Protein AF-A0A1H9ZTP8-F1 (afdb_monomer_lite)

Organism: NCBI:txid54121

Sequence (87 aa):
MDSARHLIWDEVEKNNYPFTLSMPILGFFSADEDMEADDFLTMCKYNGASILFPFLRSAIADVTKSANITSLTLPLINVKKFIDDKS

InterPro domains:
  IPR003708 Bacterial protein export chaperone SecB [PF02556] (17-81)
  IPR035958 SecB-like superfamily [G3DSA:3.10.420.10] (5-87)
  IPR035958 SecB-like superfamily [SSF54611] (13-83)

Foldseek 3Di:
DDPPPPPVDPPCVPVVDVDDDDDDDDDDDDDDPPDDPVVVVVCCQQVVCVVCVVVVQVVQQVVCVVVVHHRDRDDDDNSVVVVVVVD

Radius of gyration: 16.71 Å; chains: 1; bounding box: 34×27×52 Å

Secondary structure (DSSP, 8-state):
-------SSTTHHHHT-S--------------TTS-HHHHHHHIIIIIHHHHHHHHHHHHHHHHHHTTSPP--PPP--HHHHHHTT-

Structure (mmCIF, N/CA/C/O backbone):
data_AF-A0A1H9ZTP8-F1
#
_entry.id   AF-A0A1H9ZTP8-F1
#
loop_
_atom_site.group_PDB
_atom_site.id
_atom_site.type_symbol
_atom_site.label_atom_id
_atom_site.label_alt_id
_atom_site.label_comp_id
_atom_site.label_asym_id
_atom_site.label_entity_id
_atom_site.label_seq_id
_atom_site.pdbx_PDB_ins_code
_atom_site.Cartn_x
_atom_site.Cartn_y
_atom_site.Cartn_z
_atom_site.occupancy
_atom_site.B_iso_or_equiv
_atom_site.auth_seq_id
_atom_site.auth_comp_id
_atom_site.auth_asym_id
_atom_site.auth_atom_id
_atom_site.pdbx_PDB_model_num
ATOM 1 N N . MET A 1 1 ? 21.138 -14.823 15.218 1.00 38.84 1 MET A N 1
ATOM 2 C CA . MET A 1 1 ? 21.134 -13.683 14.280 1.00 38.84 1 MET A CA 1
ATOM 3 C C . MET A 1 1 ? 19.992 -12.792 14.701 1.00 38.84 1 MET A C 1
ATOM 5 O O . MET A 1 1 ? 18.849 -13.228 14.669 1.00 38.84 1 MET A O 1
ATOM 9 N N . ASP A 1 2 ? 20.345 -11.643 15.258 1.00 36.00 2 ASP A N 1
ATOM 10 C CA . ASP A 1 2 ? 19.453 -10.765 16.002 1.00 36.00 2 ASP A CA 1
ATOM 11 C C . ASP A 1 2 ? 18.532 -10.026 15.024 1.00 36.00 2 ASP A C 1
ATOM 13 O O . ASP A 1 2 ? 18.953 -9.115 14.312 1.00 36.00 2 ASP A O 1
ATOM 17 N N . SER A 1 3 ? 17.285 -10.483 14.907 1.00 39.47 3 SER A N 1
ATOM 18 C CA . SER A 1 3 ? 16.266 -9.784 14.127 1.00 39.47 3 SER A CA 1
ATOM 19 C C . SER A 1 3 ? 15.740 -8.649 14.995 1.00 39.47 3 SER A C 1
ATOM 21 O O . SER A 1 3 ? 14.698 -8.791 15.637 1.00 39.47 3 SER A O 1
ATOM 23 N N . ALA A 1 4 ? 16.479 -7.540 15.032 1.00 40.59 4 ALA A N 1
ATOM 24 C CA . ALA A 1 4 ? 16.031 -6.292 15.628 1.00 40.59 4 ALA A CA 1
ATOM 25 C C . ALA A 1 4 ? 14.733 -5.861 14.931 1.00 40.59 4 ALA A C 1
ATOM 27 O O . ALA A 1 4 ? 14.740 -5.245 13.865 1.00 40.59 4 ALA A O 1
ATOM 28 N N . ARG A 1 5 ? 13.592 -6.245 15.512 1.00 45.19 5 ARG A N 1
ATOM 29 C CA . ARG A 1 5 ? 12.291 -5.694 15.150 1.00 45.19 5 ARG A CA 1
ATOM 30 C C . ARG A 1 5 ? 12.368 -4.226 15.536 1.00 45.19 5 ARG A C 1
ATOM 32 O O . ARG A 1 5 ? 12.269 -3.903 16.714 1.00 45.19 5 ARG A O 1
ATOM 39 N N . HIS A 1 6 ? 12.602 -3.357 14.560 1.00 43.56 6 HIS A N 1
ATOM 40 C CA . HIS A 1 6 ? 12.376 -1.931 14.731 1.00 43.56 6 HIS A CA 1
ATOM 41 C C . HIS A 1 6 ? 10.886 -1.769 15.046 1.00 43.56 6 HIS A C 1
ATOM 43 O O . HIS A 1 6 ? 10.033 -1.827 14.159 1.00 43.56 6 HIS A O 1
ATOM 49 N N . LEU A 1 7 ? 10.556 -1.684 16.333 1.00 45.66 7 LEU A N 1
ATOM 50 C CA . LEU A 1 7 ? 9.253 -1.220 16.772 1.00 45.66 7 LEU A CA 1
ATOM 51 C C . LEU A 1 7 ? 9.184 0.236 16.308 1.00 45.6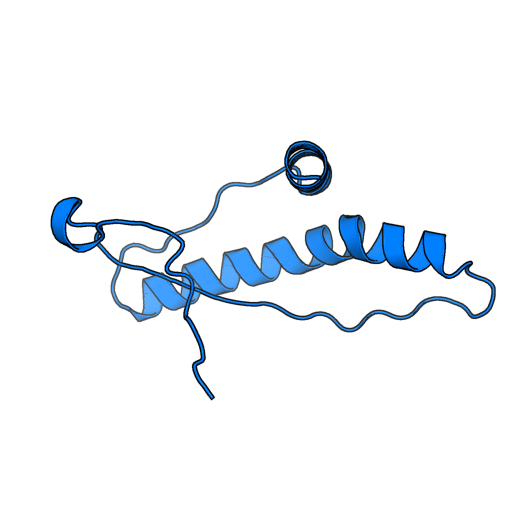6 7 LEU A C 1
ATOM 53 O O . LEU A 1 7 ? 9.970 1.063 16.744 1.00 45.66 7 LEU A O 1
ATOM 57 N N . ILE A 1 8 ? 8.296 0.527 15.356 1.00 55.34 8 ILE A N 1
ATOM 58 C CA . ILE A 1 8 ? 8.158 1.852 14.719 1.00 55.34 8 ILE A CA 1
ATOM 59 C C . ILE A 1 8 ? 7.647 2.917 15.719 1.00 55.34 8 ILE A C 1
ATOM 61 O O . ILE A 1 8 ? 7.587 4.099 15.397 1.00 55.34 8 ILE A O 1
ATOM 65 N N . TRP A 1 9 ? 7.327 2.521 16.953 1.00 48.66 9 TRP A N 1
ATOM 66 C CA . TRP A 1 9 ? 6.808 3.399 17.993 1.00 48.66 9 TRP A CA 1
ATOM 67 C C . TRP A 1 9 ? 7.544 3.133 19.307 1.00 48.66 9 TRP A C 1
ATOM 69 O O . TRP A 1 9 ? 7.404 2.055 19.890 1.00 48.66 9 TRP A O 1
ATOM 79 N N . ASP A 1 10 ? 8.317 4.116 19.766 1.00 50.91 10 ASP A N 1
ATOM 80 C CA . ASP A 1 10 ? 8.861 4.127 21.121 1.00 50.91 10 ASP A CA 1
ATOM 81 C C . ASP A 1 10 ? 7.707 4.201 22.146 1.00 50.91 10 ASP A C 1
ATOM 83 O O . ASP A 1 10 ? 6.672 4.828 21.910 1.00 50.91 10 ASP A O 1
ATOM 87 N N . GLU A 1 11 ? 7.882 3.554 23.302 1.00 60.09 11 GLU A N 1
ATOM 88 C CA . GLU A 1 11 ? 7.006 3.677 24.483 1.00 60.09 11 GLU A CA 1
ATOM 89 C C . GLU A 1 11 ? 5.531 3.213 24.322 1.00 60.09 11 GLU A C 1
ATOM 91 O O . GLU A 1 11 ? 4.614 3.828 24.874 1.00 60.09 11 GLU A O 1
ATOM 96 N N . VAL A 1 12 ? 5.271 2.094 23.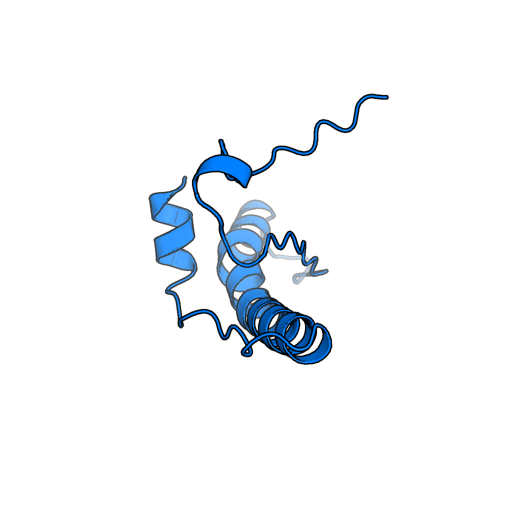629 1.00 57.44 12 VAL A N 1
ATOM 97 C CA . VAL A 1 12 ? 3.912 1.510 23.466 1.00 57.44 12 VAL A CA 1
ATOM 98 C C . VAL A 1 12 ? 3.165 1.345 24.803 1.00 57.44 12 VAL A C 1
ATOM 100 O O . VAL A 1 12 ? 1.978 1.662 24.886 1.00 57.44 12 VAL A O 1
ATOM 103 N N . GLU A 1 13 ? 3.860 0.917 25.862 1.00 58.97 13 GLU A N 1
ATOM 104 C CA . GLU A 1 13 ? 3.280 0.753 27.207 1.00 58.97 13 GLU A CA 1
ATOM 105 C C . GLU A 1 13 ? 2.888 2.084 27.868 1.00 58.97 13 GLU A C 1
ATOM 107 O O . GLU A 1 13 ? 1.917 2.140 28.619 1.00 58.97 13 GLU A O 1
ATOM 112 N N . LYS A 1 14 ? 3.599 3.177 27.569 1.00 61.34 14 LYS A N 1
ATOM 113 C CA . LYS A 1 14 ? 3.357 4.502 28.163 1.00 61.34 14 LYS A CA 1
ATOM 114 C C . LYS A 1 14 ? 2.170 5.217 27.522 1.00 61.34 14 LYS A C 1
ATOM 116 O O . LYS A 1 14 ? 1.475 5.976 28.190 1.00 61.34 14 LYS A O 1
ATOM 121 N N . ASN A 1 15 ? 1.938 4.964 26.234 1.00 66.25 15 ASN A N 1
ATOM 122 C CA . ASN A 1 15 ? 0.890 5.622 25.452 1.00 66.25 15 ASN A CA 1
ATOM 123 C C . ASN A 1 15 ? -0.424 4.821 25.390 1.00 66.25 15 ASN A C 1
ATOM 125 O O . ASN A 1 15 ? -1.405 5.318 24.841 1.00 66.25 15 ASN A O 1
ATOM 129 N N . ASN A 1 16 ? -0.455 3.607 25.960 1.00 70.19 16 ASN A N 1
ATOM 130 C CA . ASN A 1 16 ? -1.633 2.735 26.053 1.00 70.19 16 ASN A CA 1
ATOM 131 C C . ASN A 1 16 ? -2.405 2.600 24.721 1.00 70.19 16 ASN A C 1
ATOM 133 O O . ASN A 1 16 ? -3.637 2.669 24.684 1.00 70.19 16 ASN A O 1
ATOM 137 N N . TYR A 1 17 ? -1.678 2.457 23.606 1.00 74.44 17 TYR A N 1
ATOM 138 C CA . TYR A 1 17 ? -2.302 2.262 22.298 1.00 74.44 17 TYR A CA 1
ATOM 139 C C . TYR A 1 17 ? -3.057 0.923 22.257 1.00 74.44 17 TYR A C 1
ATOM 141 O O . TYR A 1 17 ? -2.563 -0.073 22.785 1.00 74.44 17 TYR A O 1
ATOM 149 N N . PRO A 1 18 ? -4.228 0.855 21.595 1.00 77.56 18 PRO A N 1
ATOM 150 C CA . PRO A 1 18 ? -5.099 -0.320 21.657 1.00 77.56 18 PRO A CA 1
ATOM 151 C C . PRO A 1 18 ? -4.499 -1.568 20.991 1.00 77.56 18 PRO A C 1
ATOM 153 O O . PRO A 1 18 ? -4.929 -2.678 21.292 1.00 77.56 18 PRO A O 1
ATOM 156 N N . PHE A 1 19 ? -3.539 -1.400 20.073 1.00 86.19 19 PHE A N 1
ATOM 157 C CA . PHE A 1 19 ? -2.790 -2.481 19.431 1.00 86.19 19 PHE A CA 1
ATOM 158 C C . PHE A 1 19 ? -1.560 -1.941 18.683 1.00 86.19 19 PHE A C 1
ATOM 160 O O . PHE A 1 19 ? -1.422 -0.739 18.458 1.00 86.19 19 PHE A O 1
ATOM 167 N N . THR A 1 20 ? -0.682 -2.846 18.242 1.00 86.88 20 THR A N 1
ATOM 168 C CA . THR A 1 20 ? 0.386 -2.580 17.262 1.00 86.88 20 THR A CA 1
ATOM 169 C C . THR A 1 20 ? 0.280 -3.593 16.125 1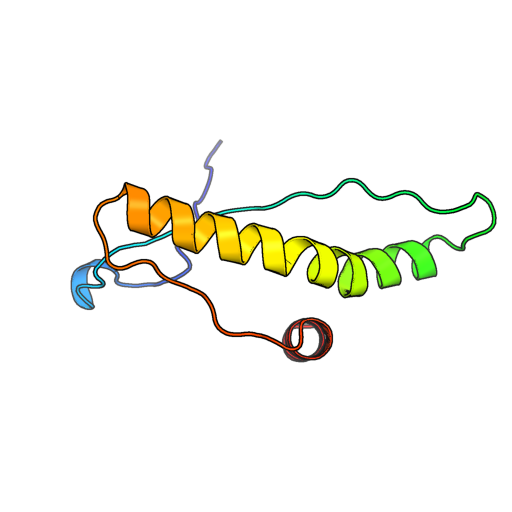.00 86.88 20 THR A C 1
ATOM 171 O O . THR A 1 20 ? 0.077 -4.779 16.377 1.00 86.88 20 THR A O 1
ATOM 174 N N . LEU A 1 21 ? 0.421 -3.140 14.876 1.00 88.94 21 LEU A N 1
ATOM 175 C CA . LEU A 1 21 ? 0.348 -3.985 13.682 1.00 88.94 21 LEU A CA 1
ATOM 176 C C . LEU A 1 21 ? 1.528 -3.685 12.752 1.00 88.94 21 LEU A C 1
ATOM 178 O O . LEU A 1 21 ? 1.774 -2.529 12.417 1.00 88.94 21 LEU A O 1
ATOM 182 N N . SER A 1 22 ? 2.231 -4.730 12.315 1.00 92.50 22 SER A N 1
ATOM 183 C CA . SER A 1 22 ? 3.242 -4.664 11.256 1.00 92.50 22 SER A CA 1
ATOM 184 C C . SER A 1 22 ? 2.878 -5.677 10.178 1.00 92.50 22 SER A C 1
ATOM 186 O O . SER A 1 22 ? 2.707 -6.859 10.477 1.00 92.50 22 SER A O 1
ATOM 188 N N . MET A 1 23 ? 2.701 -5.205 8.945 1.00 92.75 23 MET A N 1
ATOM 189 C CA . MET A 1 23 ? 2.223 -6.020 7.832 1.00 92.75 23 MET A CA 1
ATOM 190 C C . MET A 1 23 ? 2.984 -5.660 6.549 1.00 92.75 23 MET A C 1
ATOM 192 O O . MET A 1 23 ? 2.678 -4.641 5.929 1.00 92.75 23 MET A O 1
ATOM 196 N N . PRO A 1 24 ? 3.990 -6.460 6.150 1.00 94.69 24 PRO A N 1
ATOM 197 C CA . PRO A 1 24 ? 4.642 -6.296 4.858 1.00 94.69 24 PRO A CA 1
ATOM 198 C C . PRO A 1 24 ? 3.759 -6.851 3.732 1.00 94.69 24 PRO A C 1
ATOM 200 O O . PRO A 1 24 ? 3.084 -7.866 3.901 1.00 94.69 24 PRO A O 1
ATOM 203 N N . ILE A 1 25 ? 3.809 -6.209 2.565 1.00 95.50 25 ILE A N 1
ATOM 204 C CA . ILE A 1 25 ? 3.199 -6.696 1.324 1.00 95.50 25 ILE A CA 1
ATOM 205 C C . ILE A 1 25 ? 4.259 -6.730 0.222 1.00 95.50 25 ILE A C 1
ATOM 207 O O . ILE A 1 25 ? 5.071 -5.813 0.112 1.00 95.50 25 ILE A O 1
ATOM 211 N N . LEU A 1 26 ? 4.256 -7.796 -0.579 1.00 96.44 26 LEU A N 1
ATOM 212 C CA . LEU A 1 26 ? 5.177 -7.994 -1.695 1.00 96.44 26 LEU A CA 1
ATOM 213 C C . LEU A 1 26 ? 4.379 -8.189 -2.986 1.00 96.44 26 LEU A C 1
ATOM 215 O O . LEU A 1 26 ? 3.400 -8.932 -3.002 1.00 96.44 26 LEU A O 1
ATOM 219 N N . GLY A 1 27 ? 4.820 -7.533 -4.057 1.00 94.69 27 GLY A N 1
ATOM 220 C CA . GLY A 1 27 ? 4.319 -7.739 -5.413 1.00 94.69 27 GLY A CA 1
ATOM 221 C C . GLY A 1 27 ? 5.444 -8.199 -6.331 1.00 94.69 27 GLY A C 1
ATOM 222 O O . GLY A 1 27 ? 6.580 -7.750 -6.187 1.00 94.69 27 GLY A O 1
ATOM 223 N N . PHE A 1 28 ? 5.118 -9.082 -7.271 1.00 96.56 28 PHE A N 1
ATOM 224 C CA . PHE A 1 28 ? 6.013 -9.483 -8.352 1.00 96.56 28 PHE A CA 1
ATOM 225 C C . PHE A 1 28 ? 5.570 -8.765 -9.624 1.00 96.56 28 PHE A C 1
ATOM 227 O O . PHE A 1 28 ? 4.415 -8.894 -10.031 1.00 96.56 28 PHE A O 1
ATOM 234 N N . PHE A 1 29 ? 6.477 -7.996 -10.219 1.00 96.25 29 PHE A N 1
ATOM 235 C CA . PHE A 1 29 ? 6.226 -7.199 -11.416 1.00 96.25 29 PHE A CA 1
ATOM 236 C C . PHE A 1 29 ? 7.198 -7.610 -12.520 1.00 96.25 29 PHE A C 1
ATOM 238 O O . PHE A 1 29 ? 8.319 -8.034 -12.242 1.00 96.25 29 PHE A O 1
ATOM 245 N N . SER A 1 30 ? 6.763 -7.456 -13.763 1.00 95.75 30 SER A N 1
ATOM 246 C CA . SER A 1 30 ? 7.567 -7.642 -14.968 1.00 95.75 30 SER A CA 1
ATOM 247 C C . SER A 1 30 ? 7.235 -6.531 -15.959 1.00 95.75 30 SER A C 1
ATOM 249 O O . SER A 1 30 ? 6.146 -5.957 -15.897 1.00 95.75 30 SER A O 1
ATOM 251 N N . ALA A 1 31 ? 8.161 -6.248 -16.866 1.00 94.25 31 ALA A N 1
ATOM 252 C CA . ALA A 1 31 ? 7.978 -5.328 -17.980 1.00 94.25 31 ALA A CA 1
ATOM 253 C C . ALA A 1 31 ? 8.422 -5.992 -19.287 1.00 94.25 31 ALA A C 1
ATOM 255 O O . ALA A 1 31 ? 9.030 -7.065 -19.257 1.00 94.25 31 ALA A O 1
ATOM 256 N N . ASP A 1 32 ? 8.082 -5.355 -20.404 1.00 94.56 32 ASP A N 1
ATOM 257 C CA . ASP A 1 32 ? 8.526 -5.767 -21.732 1.00 94.56 32 ASP A CA 1
ATOM 258 C C . ASP A 1 32 ? 10.058 -5.652 -21.855 1.00 94.56 32 ASP A C 1
ATOM 260 O O . ASP A 1 32 ? 10.698 -4.878 -21.138 1.00 94.56 32 ASP A O 1
ATOM 264 N N . GLU A 1 33 ? 10.656 -6.466 -22.734 1.00 92.00 33 GLU A N 1
ATOM 265 C CA . GLU A 1 33 ? 12.118 -6.630 -22.838 1.00 92.00 33 GLU A CA 1
ATOM 266 C C . GLU A 1 33 ? 12.867 -5.344 -23.229 1.00 92.00 33 GLU A C 1
ATOM 268 O O . GLU A 1 33 ? 14.067 -5.238 -22.989 1.00 92.00 33 GLU A O 1
ATOM 273 N N . ASP A 1 34 ? 12.176 -4.379 -23.831 1.00 95.50 34 ASP A N 1
ATOM 274 C CA . ASP A 1 34 ? 12.711 -3.100 -24.295 1.00 95.50 34 ASP A CA 1
ATOM 275 C C . ASP A 1 34 ? 12.628 -1.975 -23.250 1.00 95.50 34 ASP A C 1
ATOM 277 O O . ASP A 1 34 ? 13.093 -0.865 -23.508 1.00 95.50 34 ASP A O 1
ATOM 281 N N . MET A 1 35 ? 12.062 -2.235 -22.067 1.00 95.69 35 MET A N 1
ATOM 282 C CA . MET A 1 35 ? 12.014 -1.246 -20.994 1.00 95.69 35 MET A CA 1
ATOM 283 C C . MET A 1 35 ? 13.377 -1.097 -20.312 1.00 95.69 35 MET A C 1
ATOM 285 O O . MET A 1 35 ? 13.944 -2.058 -19.789 1.00 95.69 35 MET A O 1
ATOM 289 N N . GLU A 1 36 ? 13.857 0.142 -20.220 1.00 97.06 36 GLU A N 1
ATOM 290 C CA . GLU A 1 36 ? 15.056 0.464 -19.451 1.00 97.06 36 GLU A CA 1
ATOM 291 C C . GLU A 1 36 ? 14.872 0.122 -17.964 1.00 97.06 36 GLU A C 1
ATOM 293 O O . GLU A 1 36 ? 13.833 0.392 -17.350 1.00 97.06 36 GLU A O 1
ATOM 298 N N . ALA A 1 37 ? 15.909 -0.456 -17.354 1.00 95.44 37 ALA A N 1
ATOM 299 C CA . ALA A 1 37 ? 15.835 -0.956 -15.980 1.00 95.44 37 ALA A CA 1
ATOM 300 C C . ALA A 1 37 ? 15.488 0.146 -14.960 1.00 95.44 37 ALA A C 1
ATOM 302 O O . ALA A 1 37 ? 14.722 -0.093 -14.024 1.00 95.44 37 ALA A O 1
ATOM 303 N N . ASP A 1 38 ? 16.008 1.359 -15.152 1.00 96.50 38 ASP A N 1
ATOM 304 C CA . ASP A 1 38 ? 15.747 2.495 -14.261 1.00 96.50 38 ASP A CA 1
ATOM 305 C C . ASP A 1 38 ? 14.293 2.982 -14.351 1.00 96.50 38 ASP A C 1
ATOM 307 O O . ASP A 1 38 ? 13.684 3.331 -13.330 1.00 96.50 38 ASP A O 1
ATOM 311 N N . ASP A 1 39 ? 13.698 2.935 -15.545 1.00 96.38 39 ASP A N 1
ATOM 312 C CA . ASP A 1 39 ? 12.284 3.251 -15.749 1.00 96.38 39 ASP A CA 1
ATOM 313 C C . ASP A 1 39 ? 11.401 2.190 -15.089 1.00 96.38 39 ASP A C 1
ATOM 315 O O . ASP A 1 39 ? 10.460 2.528 -14.361 1.00 96.38 39 ASP A O 1
ATOM 319 N N . PHE A 1 40 ? 11.754 0.908 -15.236 1.00 96.88 40 PHE A N 1
ATOM 320 C CA . PHE A 1 40 ? 11.059 -0.189 -14.565 1.00 96.88 40 PHE A CA 1
ATOM 321 C C . PHE A 1 40 ? 11.089 -0.048 -13.038 1.00 96.88 40 PHE A C 1
ATOM 323 O O . PHE A 1 40 ? 10.053 -0.168 -12.375 1.00 96.88 40 PHE A O 1
ATOM 330 N N . LEU A 1 41 ? 12.257 0.252 -12.461 1.00 95.75 41 LEU A N 1
ATOM 331 C CA . LEU A 1 41 ? 12.404 0.464 -11.019 1.00 95.75 41 LEU A CA 1
ATOM 332 C C . LEU A 1 41 ? 11.611 1.684 -10.543 1.00 95.75 41 LEU A C 1
ATOM 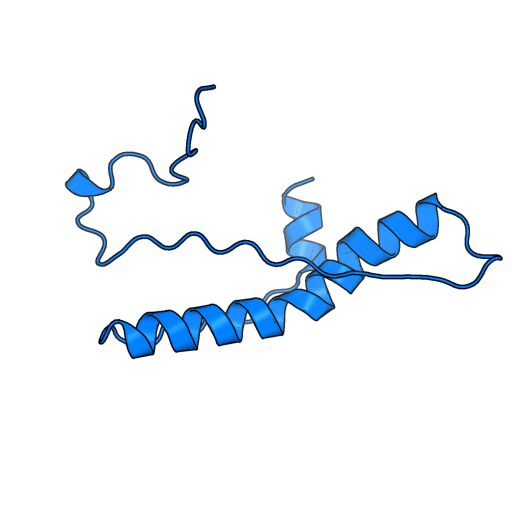334 O O . LEU A 1 41 ? 10.951 1.626 -9.500 1.00 95.75 41 LEU A O 1
ATOM 338 N N . THR A 1 42 ? 11.612 2.765 -11.323 1.00 95.62 42 THR A N 1
ATOM 339 C CA . THR A 1 42 ? 10.820 3.968 -11.042 1.00 95.62 42 THR A CA 1
ATOM 340 C C . THR A 1 42 ? 9.321 3.659 -11.060 1.00 95.62 42 THR A C 1
ATOM 342 O O . THR A 1 42 ? 8.590 4.040 -10.139 1.00 95.62 42 THR A O 1
ATOM 345 N N . MET A 1 43 ? 8.849 2.895 -12.049 1.00 96.00 43 MET A N 1
ATOM 346 C CA . MET A 1 43 ? 7.463 2.433 -12.110 1.00 96.00 43 MET A CA 1
ATOM 347 C C . MET A 1 43 ? 7.115 1.513 -10.939 1.00 96.00 43 MET A C 1
ATOM 349 O O . MET A 1 43 ? 6.062 1.687 -10.328 1.00 96.00 43 MET A O 1
ATOM 353 N N . CYS A 1 44 ? 7.987 0.577 -10.565 1.00 96.38 44 CYS A N 1
ATOM 354 C CA . CYS A 1 44 ? 7.761 -0.289 -9.408 1.00 96.38 44 CYS A CA 1
ATOM 355 C C . CYS A 1 44 ? 7.655 0.520 -8.108 1.00 96.38 44 CYS A C 1
ATOM 357 O O . CYS A 1 44 ? 6.740 0.287 -7.314 1.00 96.38 44 CYS A O 1
ATOM 359 N N . LYS A 1 45 ? 8.535 1.513 -7.914 1.00 95.12 45 LYS A N 1
ATOM 360 C CA . LYS A 1 45 ? 8.525 2.402 -6.744 1.00 95.12 45 LYS A CA 1
ATOM 361 C C . LYS A 1 45 ? 7.184 3.122 -6.599 1.00 95.12 45 LYS A C 1
ATOM 363 O O . LYS A 1 45 ? 6.593 3.085 -5.525 1.00 95.12 45 LYS A O 1
ATOM 368 N N . TYR A 1 46 ? 6.688 3.757 -7.660 1.00 96.25 46 TYR A N 1
ATOM 369 C CA . TYR A 1 46 ? 5.476 4.581 -7.577 1.00 96.25 46 TYR A CA 1
ATOM 370 C C . TYR A 1 46 ? 4.192 3.808 -7.879 1.00 96.25 46 TYR A C 1
ATOM 372 O O . TYR A 1 46 ? 3.262 3.788 -7.067 1.00 96.25 46 TYR A O 1
ATOM 380 N N . ASN A 1 47 ? 4.128 3.160 -9.039 1.00 96.75 47 ASN A N 1
ATOM 381 C CA . ASN A 1 47 ? 2.932 2.473 -9.517 1.00 96.75 47 ASN A CA 1
ATOM 382 C C . ASN A 1 47 ? 2.759 1.134 -8.804 1.00 96.75 47 ASN A C 1
ATOM 384 O O . ASN A 1 47 ? 1.654 0.826 -8.370 1.00 96.75 47 ASN A O 1
ATOM 388 N N . GLY A 1 48 ? 3.846 0.382 -8.606 1.00 96.94 48 GLY A N 1
ATOM 389 C CA . GLY A 1 48 ? 3.811 -0.872 -7.851 1.00 96.94 48 GLY A CA 1
ATOM 390 C C . GLY A 1 48 ? 3.294 -0.661 -6.426 1.00 96.94 48 GLY A C 1
ATOM 391 O O . GLY A 1 48 ? 2.326 -1.302 -6.018 1.00 96.94 48 GLY A O 1
ATOM 392 N N . ALA A 1 49 ? 3.840 0.317 -5.695 1.00 95.31 49 ALA A N 1
ATOM 393 C CA . ALA A 1 49 ? 3.329 0.685 -4.370 1.00 95.31 49 ALA A CA 1
ATOM 394 C C . ALA A 1 49 ? 1.857 1.142 -4.403 1.00 95.31 49 ALA A C 1
ATOM 396 O O . ALA A 1 49 ? 1.077 0.784 -3.518 1.00 95.31 49 ALA A O 1
ATOM 397 N N . SER A 1 50 ? 1.454 1.888 -5.438 1.00 97.06 50 SER A N 1
ATOM 398 C CA . SER A 1 50 ? 0.065 2.340 -5.614 1.00 97.06 50 SER A CA 1
ATOM 399 C C . SER A 1 50 ? -0.908 1.187 -5.861 1.00 97.06 50 SER A C 1
ATOM 401 O O . SER A 1 50 ? -2.016 1.206 -5.331 1.00 97.06 50 SER A O 1
ATOM 403 N N . ILE A 1 51 ? -0.491 0.170 -6.619 1.00 97.44 51 ILE A N 1
ATOM 404 C CA . ILE A 1 51 ? -1.265 -1.051 -6.873 1.00 97.44 51 ILE A CA 1
ATOM 405 C C . ILE A 1 51 ? -1.395 -1.881 -5.596 1.00 97.44 51 ILE A C 1
ATOM 407 O O . ILE A 1 51 ? -2.467 -2.410 -5.322 1.00 97.44 51 ILE A O 1
ATOM 411 N N . LEU A 1 52 ? -0.326 -1.985 -4.800 1.00 97.75 52 LEU A N 1
ATOM 412 C CA . LEU A 1 52 ? -0.313 -2.791 -3.576 1.00 97.75 52 LEU A CA 1
ATOM 413 C C . LEU A 1 52 ? -1.079 -2.139 -2.414 1.00 97.75 52 LEU A C 1
ATOM 415 O O . LEU A 1 52 ? -1.641 -2.846 -1.576 1.00 97.75 52 LEU A O 1
ATOM 419 N N . PHE A 1 53 ? -1.139 -0.805 -2.350 1.00 96.94 53 PHE A N 1
ATOM 420 C CA . PHE A 1 53 ? -1.736 -0.088 -1.218 1.00 96.94 53 PHE A CA 1
ATOM 421 C C . PHE A 1 53 ? -3.211 -0.455 -0.931 1.00 96.94 53 PHE A C 1
ATOM 423 O O . PHE A 1 53 ? -3.529 -0.691 0.237 1.00 96.94 53 PHE A O 1
ATOM 430 N N . PRO A 1 54 ? -4.119 -0.578 -1.924 1.00 96.06 54 PRO A N 1
ATOM 431 C CA . PRO A 1 54 ? -5.484 -1.057 -1.694 1.00 96.06 54 PRO A CA 1
ATOM 432 C C . PRO A 1 54 ? -5.557 -2.442 -1.037 1.00 96.06 54 PRO A C 1
ATOM 434 O O . PRO A 1 54 ? -6.384 -2.648 -0.148 1.00 96.06 54 PRO A O 1
ATOM 437 N N . PHE A 1 55 ? -4.675 -3.371 -1.423 1.00 96.94 55 PHE A N 1
ATOM 438 C CA . PHE A 1 55 ? -4.631 -4.716 -0.841 1.00 96.94 55 PHE A CA 1
ATOM 439 C C . PHE A 1 55 ? -4.152 -4.679 0.608 1.00 96.94 55 PHE A C 1
ATOM 441 O O . PHE A 1 55 ? -4.789 -5.273 1.476 1.00 96.94 55 PHE A O 1
ATOM 448 N N . LEU A 1 56 ? -3.088 -3.920 0.893 1.00 97.06 56 LEU A N 1
ATOM 449 C CA . LEU A 1 56 ? -2.609 -3.716 2.260 1.00 97.06 56 LEU A CA 1
ATOM 450 C C . LEU A 1 56 ? -3.692 -3.075 3.141 1.00 97.06 56 LEU A C 1
ATOM 452 O O . LEU A 1 56 ? -3.936 -3.519 4.260 1.00 97.06 56 LEU A O 1
ATOM 456 N N . ARG A 1 57 ? -4.383 -2.058 2.620 1.00 96.12 57 ARG A N 1
ATOM 457 C CA . ARG A 1 57 ? -5.492 -1.392 3.309 1.00 96.12 57 ARG A CA 1
ATOM 458 C C . ARG A 1 57 ? -6.627 -2.361 3.645 1.00 96.12 57 ARG A C 1
ATOM 460 O O . ARG A 1 57 ? -7.137 -2.300 4.761 1.00 96.12 57 ARG A O 1
ATOM 467 N N . SER A 1 58 ? -7.019 -3.228 2.709 1.00 96.81 58 SER A N 1
ATOM 468 C CA . SER A 1 58 ? -8.044 -4.251 2.961 1.00 96.81 58 SER A CA 1
ATOM 469 C C . SER A 1 58 ? -7.579 -5.242 4.024 1.00 96.81 58 SER A C 1
ATOM 471 O O . SER A 1 58 ? -8.296 -5.486 4.988 1.00 96.81 58 SER A O 1
ATOM 473 N N . ALA A 1 59 ? -6.346 -5.740 3.909 1.00 97.06 59 ALA A N 1
ATOM 474 C CA . ALA A 1 59 ? -5.795 -6.711 4.846 1.00 97.06 59 ALA A CA 1
ATOM 475 C C . ALA A 1 59 ? -5.720 -6.165 6.284 1.00 97.06 59 ALA A C 1
ATOM 477 O O . ALA A 1 59 ? -6.017 -6.885 7.235 1.00 97.06 59 ALA A O 1
ATOM 478 N N . ILE A 1 60 ? -5.391 -4.882 6.464 1.00 96.56 60 ILE A N 1
ATOM 479 C CA . ILE A 1 60 ? -5.420 -4.226 7.782 1.00 96.56 60 ILE A CA 1
ATOM 480 C C . ILE A 1 60 ? -6.850 -4.167 8.340 1.00 96.56 60 ILE A C 1
ATOM 482 O O . ILE A 1 60 ? -7.063 -4.474 9.518 1.00 96.56 60 ILE A O 1
ATOM 486 N N . ALA A 1 61 ? -7.834 -3.812 7.511 1.00 96.69 61 ALA A N 1
ATOM 487 C CA . ALA A 1 61 ? -9.237 -3.758 7.919 1.00 96.69 61 ALA A CA 1
ATOM 488 C C . ALA A 1 61 ? -9.775 -5.142 8.317 1.00 96.69 61 ALA A C 1
ATOM 490 O O . ALA A 1 61 ? -10.496 -5.251 9.315 1.00 96.69 61 ALA A O 1
ATOM 491 N N . ASP A 1 62 ? -9.385 -6.183 7.580 1.00 96.56 62 ASP A N 1
ATOM 492 C CA . ASP A 1 62 ? -9.765 -7.570 7.841 1.00 96.56 62 ASP A CA 1
ATOM 493 C C . ASP A 1 62 ? -9.109 -8.099 9.118 1.00 96.56 62 ASP A C 1
ATOM 495 O O . ASP A 1 62 ? -9.804 -8.598 9.999 1.00 96.56 62 ASP A O 1
ATOM 499 N N . VAL A 1 63 ? -7.792 -7.925 9.283 1.00 95.88 63 VAL A N 1
ATOM 500 C CA . VAL A 1 63 ? -7.069 -8.404 10.473 1.00 95.88 63 VAL A CA 1
ATOM 501 C C . VAL A 1 63 ? -7.566 -7.722 11.745 1.00 95.88 63 VAL A C 1
ATOM 503 O O . VAL A 1 63 ? -7.785 -8.394 12.751 1.00 95.88 63 VAL A O 1
ATOM 506 N N . THR A 1 64 ? -7.797 -6.407 11.714 1.00 94.44 64 THR A N 1
ATOM 507 C CA . THR A 1 64 ? -8.325 -5.690 12.888 1.00 94.44 64 THR A CA 1
ATOM 508 C C . THR A 1 64 ? -9.744 -6.131 13.239 1.00 94.44 64 THR A C 1
ATOM 510 O O . THR A 1 64 ? -10.030 -6.374 14.411 1.00 94.44 64 THR A O 1
ATOM 513 N N . LYS A 1 65 ? -10.603 -6.345 12.234 1.00 94.62 65 LYS A N 1
ATOM 514 C CA . LYS A 1 65 ? -11.944 -6.910 12.429 1.00 94.62 65 LYS A CA 1
ATOM 515 C C . LYS A 1 65 ? -11.891 -8.330 13.003 1.00 94.62 65 LYS A C 1
ATOM 517 O O . LYS A 1 65 ? -12.615 -8.631 13.948 1.00 94.62 65 LYS A O 1
ATOM 522 N N . SER A 1 66 ? -11.038 -9.199 12.462 1.00 94.88 66 SER A N 1
ATOM 523 C CA . SER A 1 66 ? -10.861 -10.581 12.931 1.00 94.88 66 SER A CA 1
ATOM 524 C C . SER A 1 66 ? -10.287 -10.661 14.345 1.00 94.88 66 SER A C 1
ATOM 526 O O . SER A 1 66 ? -10.598 -11.599 15.072 1.00 94.88 66 SER A O 1
ATOM 528 N N . ALA A 1 67 ? -9.505 -9.664 14.762 1.00 93.25 67 ALA A N 1
ATOM 529 C CA . ALA A 1 67 ? -9.025 -9.516 16.134 1.00 93.25 67 ALA A CA 1
ATOM 530 C C . ALA A 1 67 ? -10.099 -8.985 17.108 1.00 93.25 67 ALA A C 1
ATOM 532 O O . ALA A 1 67 ? -9.786 -8.711 18.264 1.00 93.25 67 ALA A O 1
ATOM 533 N N . ASN A 1 68 ? -11.353 -8.833 16.658 1.00 91.06 68 ASN A N 1
ATOM 534 C CA . ASN A 1 68 ? -12.464 -8.265 17.424 1.00 91.06 68 ASN A CA 1
ATOM 535 C C . ASN A 1 68 ? -12.194 -6.826 17.916 1.00 91.06 68 ASN A C 1
ATOM 537 O O . ASN A 1 68 ? -12.697 -6.401 18.955 1.00 91.06 68 ASN A O 1
ATOM 541 N N . ILE A 1 69 ? -11.392 -6.077 17.157 1.00 89.88 69 ILE A N 1
ATOM 542 C CA . ILE A 1 69 ? -11.167 -4.639 17.322 1.00 89.88 69 ILE A CA 1
ATOM 543 C C . ILE A 1 69 ? -12.007 -3.920 16.257 1.00 89.88 69 ILE A C 1
ATOM 545 O O . ILE A 1 69 ? -12.335 -4.489 15.211 1.00 89.88 69 ILE A O 1
ATOM 549 N N . THR A 1 70 ? -12.368 -2.657 16.493 1.00 90.25 70 THR A N 1
ATOM 550 C CA . THR A 1 70 ? -12.963 -1.814 15.448 1.00 90.25 70 THR A CA 1
ATOM 551 C C . THR A 1 70 ? -12.092 -1.857 14.192 1.00 90.25 70 THR A C 1
ATOM 553 O O . THR A 1 70 ? -10.898 -1.567 14.258 1.00 90.25 70 THR A O 1
ATOM 556 N N . SER A 1 71 ? -12.694 -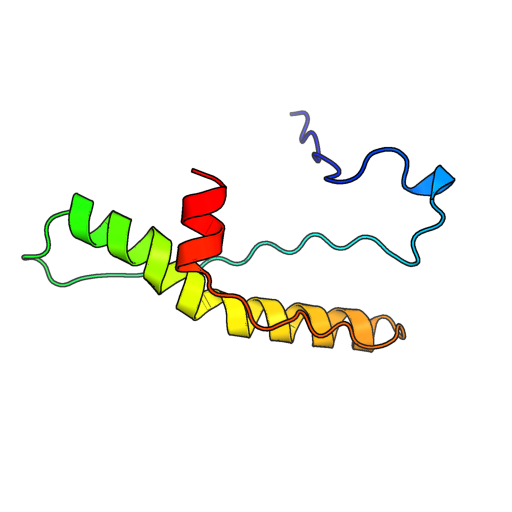2.215 13.054 1.00 93.00 71 SER A N 1
ATOM 557 C CA . SER A 1 71 ? -11.974 -2.336 11.786 1.00 93.00 71 SER A CA 1
ATOM 558 C C . SER A 1 71 ? -11.259 -1.029 11.449 1.00 93.00 71 SER A C 1
ATOM 560 O O . SER A 1 71 ? -11.887 0.024 11.301 1.00 93.00 71 SER A O 1
ATOM 562 N N . LEU A 1 72 ? -9.935 -1.099 11.331 1.00 94.44 72 LEU A N 1
ATOM 563 C CA . LEU A 1 72 ? -9.109 0.021 10.922 1.00 94.44 72 LEU A CA 1
ATOM 564 C C . LEU A 1 72 ? -9.045 0.050 9.401 1.00 94.44 72 LEU A C 1
ATOM 566 O O . LEU A 1 72 ? -8.296 -0.693 8.773 1.00 94.44 72 LEU A O 1
ATOM 570 N N . THR A 1 73 ? -9.794 0.964 8.802 1.00 93.88 73 THR A N 1
ATOM 571 C CA . THR A 1 73 ? -9.625 1.286 7.389 1.00 93.88 73 THR A CA 1
ATOM 572 C C . THR A 1 73 ? -8.680 2.480 7.276 1.00 93.88 73 THR A C 1
ATOM 574 O O . THR A 1 73 ? -9.033 3.582 7.691 1.00 93.88 73 THR A O 1
ATOM 577 N N . LEU A 1 74 ? -7.479 2.278 6.719 1.00 95.38 74 LEU A N 1
ATOM 578 C CA . LEU A 1 74 ? -6.536 3.381 6.467 1.00 95.38 74 LEU A CA 1
ATOM 579 C C . LEU A 1 74 ? -7.180 4.459 5.580 1.00 95.38 74 LEU A C 1
ATOM 581 O O . LEU A 1 74 ? -8.073 4.121 4.819 1.00 95.38 74 LEU A O 1
ATOM 585 N N . PRO A 1 75 ? -6.769 5.737 5.618 1.00 95.50 75 PRO A N 1
ATOM 586 C CA . PRO A 1 75 ? -7.257 6.749 4.682 1.00 95.50 75 PRO A CA 1
ATOM 587 C C . PRO A 1 75 ? -6.740 6.507 3.258 1.00 95.50 75 PRO A C 1
ATOM 589 O O . PRO A 1 75 ? -5.820 5.723 3.023 1.00 95.50 75 PRO A O 1
ATOM 592 N N . LEU A 1 76 ? -7.379 7.146 2.273 1.00 94.25 76 LEU A N 1
ATOM 593 C CA . LEU A 1 76 ? -6.800 7.202 0.930 1.00 94.25 76 LEU A CA 1
ATOM 594 C C . LEU A 1 76 ? -5.569 8.103 0.990 1.00 94.25 76 LEU A C 1
ATOM 596 O O . LEU A 1 76 ? -5.612 9.156 1.625 1.00 94.25 76 LEU A O 1
ATOM 600 N N . ILE A 1 77 ? -4.489 7.693 0.333 1.00 95.25 77 ILE A N 1
ATOM 601 C CA . ILE A 1 77 ? -3.260 8.480 0.264 1.00 95.25 77 ILE A CA 1
ATOM 602 C C . ILE A 1 77 ? -2.852 8.671 -1.189 1.00 95.25 77 ILE A C 1
ATOM 604 O O . ILE A 1 77 ? -3.065 7.802 -2.033 1.00 95.25 77 ILE A O 1
ATOM 608 N N . ASN A 1 78 ? -2.213 9.802 -1.466 1.00 96.00 78 ASN A N 1
ATOM 609 C CA . ASN A 1 78 ? -1.433 9.955 -2.682 1.00 96.00 78 ASN A CA 1
ATOM 610 C C . ASN A 1 78 ? -0.079 9.266 -2.458 1.00 96.00 78 ASN A C 1
ATOM 612 O O . ASN A 1 78 ? 0.812 9.842 -1.835 1.00 96.00 78 ASN A O 1
ATOM 616 N N . VAL A 1 79 ? 0.049 8.024 -2.933 1.00 95.69 79 VAL A N 1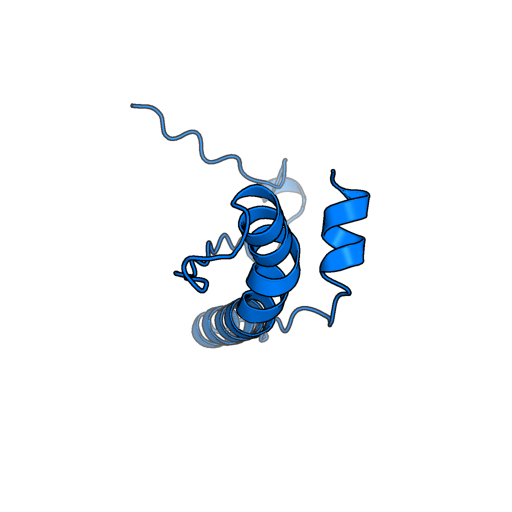
ATOM 617 C CA . VAL A 1 79 ? 1.245 7.189 -2.730 1.00 95.69 79 VAL A CA 1
ATOM 618 C C . VAL A 1 79 ? 2.493 7.847 -3.313 1.00 95.69 79 VAL A C 1
ATOM 620 O O . VAL A 1 79 ? 3.525 7.866 -2.650 1.00 95.69 79 VAL A O 1
ATOM 623 N N . LYS A 1 80 ? 2.394 8.463 -4.500 1.00 95.12 80 LYS A N 1
ATOM 624 C CA . LYS A 1 80 ? 3.521 9.185 -5.103 1.00 95.12 80 LYS A CA 1
ATOM 625 C C . LYS A 1 80 ? 4.018 10.296 -4.185 1.00 95.12 80 LYS A C 1
ATOM 627 O O . LYS A 1 80 ? 5.190 10.309 -3.827 1.00 95.12 80 LYS A O 1
ATOM 632 N N . LYS A 1 81 ? 3.111 11.183 -3.762 1.00 96.62 81 LYS A N 1
ATOM 633 C CA . LYS A 1 81 ? 3.455 12.281 -2.852 1.00 96.62 81 LYS A CA 1
ATOM 634 C C . LYS A 1 81 ? 4.054 11.760 -1.544 1.00 96.62 81 LYS A C 1
ATOM 636 O O . LYS A 1 81 ? 5.038 12.310 -1.073 1.00 96.62 81 LYS A O 1
ATOM 641 N N . PHE A 1 82 ? 3.481 10.702 -0.975 1.00 95.44 82 PHE A N 1
ATOM 642 C CA . PHE A 1 82 ? 3.976 10.111 0.266 1.00 95.44 82 PHE A CA 1
ATOM 643 C C . PHE A 1 82 ? 5.417 9.598 0.140 1.00 95.44 82 PHE A C 1
ATOM 645 O O . PHE A 1 82 ? 6.222 9.806 1.042 1.00 95.44 82 PHE A O 1
ATOM 652 N N . ILE A 1 83 ? 5.738 8.936 -0.973 1.00 94.69 83 ILE A N 1
ATOM 653 C CA . ILE A 1 83 ? 7.083 8.424 -1.244 1.00 94.69 83 ILE A CA 1
ATOM 654 C C . ILE A 1 83 ? 8.069 9.571 -1.492 1.00 94.69 83 ILE A C 1
ATOM 656 O O . ILE A 1 83 ? 9.185 9.523 -0.978 1.00 94.69 83 ILE A O 1
ATOM 660 N N . ASP A 1 84 ? 7.663 10.594 -2.248 1.00 95.38 84 ASP A N 1
ATOM 661 C CA . ASP A 1 84 ? 8.494 11.773 -2.525 1.00 95.38 84 ASP A CA 1
ATOM 662 C C . ASP A 1 84 ? 8.820 12.541 -1.231 1.00 95.38 84 ASP A C 1
ATOM 664 O O . ASP A 1 84 ? 9.972 12.884 -1.000 1.00 95.38 84 ASP A O 1
ATOM 668 N N . ASP A 1 85 ? 7.841 12.727 -0.336 1.00 95.69 85 ASP A N 1
ATOM 669 C CA . ASP A 1 85 ? 8.029 13.410 0.956 1.00 95.69 85 ASP A CA 1
ATOM 670 C C . ASP A 1 85 ? 8.959 12.632 1.929 1.00 95.69 85 ASP A C 1
ATOM 672 O O . ASP A 1 85 ? 9.354 13.163 2.969 1.00 95.69 85 ASP A O 1
ATOM 676 N N . LYS A 1 86 ? 9.277 11.362 1.635 1.00 81.19 86 LYS A N 1
ATOM 677 C CA . LYS A 1 86 ? 10.112 10.461 2.455 1.00 81.19 86 LYS A CA 1
ATOM 678 C C . LYS A 1 86 ? 11.447 10.070 1.801 1.00 81.19 86 LYS A C 1
ATOM 680 O O . LYS A 1 86 ? 12.194 9.326 2.436 1.00 81.19 86 LYS A O 1
ATOM 685 N N . SER A 1 87 ? 11.690 10.498 0.555 1.00 67.81 87 SER A N 1
ATOM 686 C CA . SER A 1 87 ? 12.912 10.215 -0.219 1.00 67.81 87 SER A CA 1
ATOM 687 C C . SER A 1 87 ? 13.920 11.360 -0.074 1.00 67.81 87 SER A C 1
ATOM 689 O O . SER A 1 87 ? 14.518 11.466 1.017 1.00 67.81 87 SER A O 1
#

pLDDT: mean 86.03, std 17.76, range [36.0, 97.75]